Protein AF-A0A5C7Q0P6-F1 (afdb_monomer_lite)

Secondary structure (DSSP, 8-state):
----EEEEEEEEEEEEE-TTS-EEEEEEEEEEEE-TT--EEEEEEEESSHHHHHHHHHHHHHHHHTTPPP-GGGEEEEPPPTTSHHHHHHHHTTHHHHHHHHH--

Foldseek 3Di:
DAFQDKDKDKDWDFDDADPVRHTDTAIKIWIKTADPQQWIKTFQDIHRDPVVRVVVRVVVNVCVVVVDGDPCVRIDTDQGDPPGNSNVVCVVVCNVVVVVVVVVD

Structure (mmCIF, N/CA/C/O backbone):
data_AF-A0A5C7Q0P6-F1
#
_entry.id   AF-A0A5C7Q0P6-F1
#
loop_
_atom_site.group_PDB
_atom_site.id
_atom_site.type_symbol
_atom_site.label_atom_id
_atom_site.label_alt_id
_atom_site.label_comp_id
_atom_site.label_asym_id
_atom_site.label_entity_id
_atom_site.label_seq_id
_atom_site.pdbx_PDB_ins_code
_atom_site.Cartn_x
_atom_site.Cartn_y
_atom_site.Cartn_z
_atom_site.occupancy
_atom_site.B_iso_or_equiv
_atom_site.auth_seq_id
_atom_site.auth_comp_id
_atom_site.auth_asym_id
_atom_site.auth_atom_id
_atom_site.pdbx_PDB_model_num
ATOM 1 N N . MET A 1 1 ? -16.445 1.822 6.518 1.00 61.22 1 MET A N 1
ATOM 2 C CA . MET A 1 1 ? -14.980 1.968 6.542 1.00 61.22 1 MET A CA 1
ATOM 3 C C . MET A 1 1 ? -14.552 2.262 5.121 1.00 61.22 1 MET A C 1
ATOM 5 O O . MET A 1 1 ? -14.833 1.444 4.255 1.00 61.22 1 MET A O 1
ATOM 9 N N . THR A 1 2 ? -14.012 3.449 4.865 1.00 77.31 2 THR A N 1
ATOM 10 C CA . THR A 1 2 ? -13.702 3.900 3.503 1.00 77.31 2 THR A CA 1
ATOM 11 C C . THR A 1 2 ? -12.202 4.111 3.407 1.00 77.31 2 THR A C 1
ATOM 13 O O . THR A 1 2 ? -11.635 4.835 4.220 1.00 77.31 2 THR A O 1
ATOM 16 N N . TYR A 1 3 ? -11.571 3.447 2.445 1.00 82.31 3 TYR A N 1
ATOM 17 C CA . TYR A 1 3 ? -10.168 3.663 2.114 1.00 82.31 3 TYR A CA 1
ATOM 18 C C . TYR A 1 3 ? -10.077 4.874 1.189 1.00 82.31 3 TYR A C 1
ATOM 20 O O . TYR A 1 3 ? -10.770 4.918 0.170 1.00 82.31 3 TYR A O 1
ATOM 28 N N . GLY A 1 4 ? -9.278 5.865 1.580 1.00 81.69 4 GLY A N 1
ATOM 29 C CA . GLY A 1 4 ? -9.222 7.164 0.901 1.00 81.69 4 GLY A CA 1
ATOM 30 C C . GLY A 1 4 ? -7.810 7.656 0.607 1.00 81.69 4 GLY A C 1
ATOM 31 O O . GLY A 1 4 ? -7.631 8.434 -0.326 1.00 81.69 4 GLY A O 1
ATOM 32 N N . ASN A 1 5 ? -6.816 7.165 1.348 1.00 89.62 5 ASN A N 1
ATOM 33 C CA . ASN A 1 5 ? -5.415 7.514 1.155 1.00 89.62 5 ASN A CA 1
ATOM 34 C C . ASN A 1 5 ? -4.715 6.361 0.435 1.00 89.62 5 ASN A C 1
ATOM 36 O O . ASN A 1 5 ? -4.749 5.232 0.924 1.00 89.62 5 ASN A O 1
ATOM 40 N N . PHE A 1 6 ? -4.104 6.634 -0.718 1.00 93.12 6 PHE A N 1
ATOM 41 C CA . PHE A 1 6 ? -3.395 5.640 -1.525 1.00 93.12 6 PHE A CA 1
ATOM 42 C C . PHE A 1 6 ? -1.916 6.001 -1.615 1.00 93.12 6 PHE A C 1
ATOM 44 O O . PHE A 1 6 ? -1.571 7.127 -1.959 1.00 93.12 6 PHE A O 1
ATOM 51 N N . ASP A 1 7 ? -1.046 5.039 -1.329 1.00 93.94 7 ASP A N 1
ATOM 52 C CA . ASP A 1 7 ? 0.404 5.236 -1.305 1.00 93.94 7 ASP A CA 1
ATOM 53 C C . ASP A 1 7 ? 1.131 4.042 -1.943 1.00 93.94 7 ASP A C 1
ATOM 55 O O . ASP A 1 7 ? 0.490 3.067 -2.347 1.00 93.94 7 ASP A O 1
ATOM 59 N N . ILE A 1 8 ? 2.457 4.102 -2.069 1.00 94.56 8 ILE A N 1
ATOM 60 C CA . ILE A 1 8 ? 3.267 3.032 -2.656 1.00 94.56 8 ILE A CA 1
ATOM 61 C C . ILE A 1 8 ? 4.275 2.569 -1.613 1.00 94.56 8 ILE A C 1
ATOM 63 O O . ILE A 1 8 ? 5.160 3.316 -1.211 1.00 94.56 8 ILE A O 1
ATOM 67 N N . ALA A 1 9 ? 4.166 1.306 -1.215 1.00 91.50 9 ALA A N 1
ATOM 68 C CA . ALA A 1 9 ? 5.173 0.657 -0.392 1.00 91.50 9 ALA A CA 1
ATOM 69 C C . ALA A 1 9 ? 6.189 -0.055 -1.288 1.00 91.50 9 ALA A C 1
ATOM 71 O O . ALA A 1 9 ? 5.812 -0.636 -2.309 1.00 91.50 9 ALA A O 1
ATOM 72 N N . SER A 1 10 ? 7.461 -0.053 -0.892 1.00 91.56 10 SER A N 1
ATOM 73 C CA . SER A 1 10 ? 8.473 -0.921 -1.489 1.00 91.56 10 SER A CA 1
ATOM 74 C C . SER A 1 10 ? 8.933 -1.982 -0.497 1.00 91.56 10 SER A C 1
ATOM 76 O O . SER A 1 10 ? 8.929 -1.770 0.714 1.00 91.56 10 SER A O 1
ATOM 78 N N . ASN A 1 11 ? 9.278 -3.156 -1.018 1.00 87.00 11 ASN A N 1
ATOM 79 C CA . ASN A 1 11 ? 9.826 -4.267 -0.252 1.00 87.00 11 ASN A CA 1
ATOM 80 C C . ASN A 1 11 ? 10.968 -4.909 -1.036 1.00 87.00 11 ASN A C 1
ATOM 82 O O . ASN A 1 11 ? 10.885 -5.066 -2.255 1.00 87.00 11 ASN A O 1
ATOM 86 N N . LEU A 1 12 ? 12.013 -5.348 -0.337 1.00 89.25 12 LEU A N 1
ATOM 87 C CA . LEU A 1 12 ? 13.026 -6.221 -0.921 1.00 89.25 12 LEU A CA 1
ATOM 88 C C . LEU A 1 12 ? 12.504 -7.655 -0.903 1.00 89.25 12 LEU A C 1
ATOM 90 O O . LEU A 1 12 ? 12.212 -8.207 0.152 1.00 89.25 12 LEU A O 1
ATOM 94 N N . THR A 1 13 ? 12.370 -8.252 -2.080 1.00 84.31 13 THR A N 1
ATOM 95 C CA . THR A 1 13 ? 11.960 -9.648 -2.244 1.00 84.31 13 THR A CA 1
ATOM 96 C C . THR A 1 13 ? 13.117 -10.442 -2.827 1.00 84.31 13 THR A C 1
ATOM 98 O O . THR A 1 13 ? 13.743 -10.016 -3.799 1.00 84.31 13 THR A O 1
ATOM 101 N N . GLU A 1 14 ? 13.415 -11.597 -2.240 1.00 87.19 14 GLU A N 1
ATOM 102 C CA . GLU A 1 14 ? 14.357 -12.549 -2.821 1.00 87.19 14 GLU A CA 1
ATOM 103 C C . GLU A 1 14 ? 13.768 -13.124 -4.114 1.00 87.19 14 GLU A C 1
ATOM 105 O O . GLU A 1 14 ? 12.621 -13.566 -4.155 1.00 87.19 14 GLU A O 1
ATOM 110 N N . THR A 1 15 ? 14.534 -13.080 -5.200 1.00 83.94 15 THR A N 1
ATOM 111 C CA . THR A 1 15 ? 14.049 -13.480 -6.529 1.00 83.94 15 THR A CA 1
ATOM 112 C C . THR A 1 15 ? 14.731 -14.729 -7.052 1.00 83.94 15 THR A C 1
ATOM 114 O O . THR A 1 15 ? 14.087 -15.579 -7.668 1.00 83.94 15 THR A O 1
ATOM 117 N N . ARG A 1 16 ? 16.046 -14.820 -6.868 1.00 82.81 16 ARG A N 1
ATOM 118 C CA . ARG A 1 16 ? 16.909 -15.871 -7.405 1.00 82.81 16 ARG A CA 1
ATOM 119 C C . ARG A 1 16 ? 18.107 -16.060 -6.491 1.00 82.81 16 ARG A C 1
ATOM 121 O O . ARG A 1 16 ? 18.294 -15.293 -5.559 1.00 82.81 16 ARG A O 1
ATOM 128 N N . HIS A 1 17 ? 18.929 -17.044 -6.822 1.00 88.06 17 HIS A N 1
ATOM 129 C CA . HIS A 1 17 ? 20.231 -17.256 -6.215 1.00 88.06 17 HIS A CA 1
ATOM 130 C C . HIS A 1 17 ? 21.318 -17.144 -7.288 1.00 88.06 17 HIS A C 1
ATOM 132 O O . HIS A 1 17 ? 21.079 -17.474 -8.455 1.00 88.06 17 HIS A O 1
ATOM 138 N N . TRP A 1 18 ? 22.493 -16.665 -6.895 1.00 82.94 18 TRP A N 1
ATOM 139 C CA . TRP A 1 18 ? 23.731 -16.795 -7.660 1.00 82.94 18 TRP A CA 1
ATOM 140 C C . TRP A 1 18 ? 24.234 -18.251 -7.633 1.00 82.94 18 TRP A C 1
ATOM 142 O O . TRP A 1 18 ? 23.738 -19.074 -6.864 1.00 82.94 18 TRP A O 1
ATOM 152 N N . GLU A 1 19 ? 25.219 -18.588 -8.476 1.00 81.50 19 GLU A N 1
ATOM 153 C CA . GLU A 1 19 ? 25.795 -19.949 -8.540 1.00 81.50 19 GLU A CA 1
ATOM 154 C C . GLU A 1 19 ? 26.452 -20.392 -7.221 1.00 81.50 19 GLU A C 1
ATOM 156 O O . GLU A 1 19 ? 26.541 -21.586 -6.947 1.00 81.50 19 GLU A O 1
ATOM 161 N N . ASP A 1 20 ? 26.870 -19.439 -6.388 1.00 84.44 20 ASP A N 1
ATOM 162 C CA . ASP A 1 20 ? 27.415 -19.667 -5.046 1.00 84.44 20 ASP A CA 1
ATOM 163 C C . ASP A 1 20 ? 26.327 -19.873 -3.970 1.00 84.44 20 ASP A C 1
ATOM 165 O O . ASP A 1 20 ? 26.647 -20.080 -2.801 1.00 84.44 20 ASP A O 1
ATOM 169 N N . GLY A 1 21 ? 25.045 -19.821 -4.352 1.00 82.19 21 GLY A N 1
ATOM 170 C CA . GLY A 1 21 ? 23.909 -19.917 -3.439 1.00 82.19 21 GLY A CA 1
ATOM 171 C C . GLY A 1 21 ? 23.558 -18.610 -2.722 1.00 82.19 21 GLY A C 1
ATOM 172 O O . GLY A 1 21 ? 22.689 -18.629 -1.856 1.00 82.19 21 GLY A O 1
ATOM 173 N N . SER A 1 22 ? 24.179 -17.477 -3.064 1.00 81.12 22 SER A N 1
ATOM 174 C CA . SER A 1 22 ? 23.840 -16.177 -2.477 1.00 81.12 22 SER A CA 1
ATOM 175 C C . SER A 1 22 ? 22.508 -15.643 -3.030 1.00 81.12 22 SER A C 1
ATOM 177 O O . SER A 1 22 ? 22.316 -15.647 -4.251 1.00 81.12 22 SER A O 1
ATOM 179 N N . PRO A 1 23 ? 21.590 -15.136 -2.186 1.00 86.50 23 PRO A N 1
ATOM 180 C CA . PRO A 1 23 ? 20.302 -14.621 -2.640 1.00 86.50 23 PRO A CA 1
ATOM 181 C C . PRO A 1 23 ? 20.442 -13.311 -3.426 1.00 86.50 23 PRO A C 1
ATOM 183 O O . PRO A 1 23 ? 21.220 -12.416 -3.092 1.00 86.50 23 PRO A O 1
ATOM 186 N N . ILE A 1 24 ? 19.633 -13.187 -4.474 1.00 85.19 24 ILE A N 1
ATOM 187 C CA . ILE A 1 24 ? 19.455 -11.987 -5.286 1.00 85.19 24 ILE A CA 1
ATOM 188 C C . ILE A 1 24 ? 18.149 -11.336 -4.862 1.00 85.19 24 ILE A C 1
ATOM 190 O O . ILE A 1 24 ? 17.055 -11.805 -5.199 1.00 85.19 24 ILE A O 1
ATOM 194 N N . TYR A 1 25 ? 18.273 -10.214 -4.168 1.00 88.00 25 TYR A N 1
ATOM 195 C CA . TYR A 1 25 ? 17.139 -9.384 -3.799 1.00 88.00 25 TYR A CA 1
ATOM 196 C C . TYR A 1 25 ? 16.785 -8.418 -4.921 1.00 88.00 25 TYR A C 1
ATOM 198 O O . TYR A 1 25 ? 17.652 -7.877 -5.610 1.00 88.00 25 TYR A O 1
ATOM 206 N N . ARG A 1 26 ? 15.489 -8.174 -5.076 1.00 86.75 26 ARG A N 1
ATOM 207 C CA . ARG A 1 26 ? 14.961 -7.122 -5.930 1.00 86.75 26 ARG A CA 1
ATOM 208 C C . ARG A 1 26 ? 13.950 -6.305 -5.154 1.00 86.75 26 ARG A C 1
ATOM 210 O O . ARG A 1 26 ? 13.103 -6.858 -4.457 1.00 86.75 26 ARG A O 1
ATOM 217 N N . GLU A 1 27 ? 14.020 -4.995 -5.320 1.00 91.81 27 GLU A N 1
ATOM 218 C CA . GLU A 1 27 ? 12.969 -4.111 -4.843 1.00 91.81 27 GLU A CA 1
ATOM 219 C C . GLU A 1 27 ? 11.708 -4.286 -5.699 1.00 91.81 27 GLU A C 1
ATOM 221 O O . GLU A 1 27 ? 11.758 -4.257 -6.933 1.00 91.81 27 GLU A O 1
ATOM 226 N N . VAL A 1 28 ? 10.581 -4.50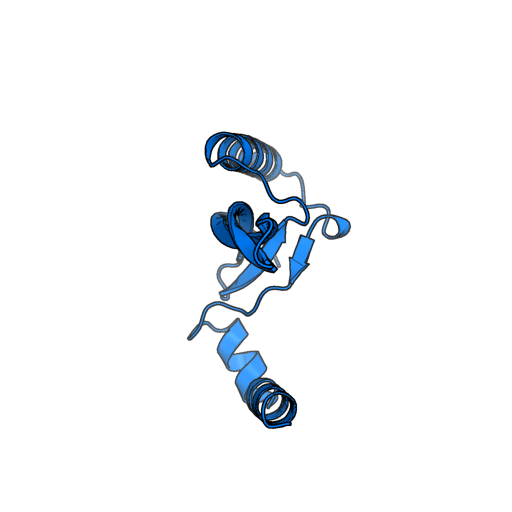1 -5.031 1.00 92.81 28 VAL A N 1
ATOM 227 C CA . VAL A 1 28 ? 9.251 -4.560 -5.632 1.00 92.81 28 VAL A CA 1
ATOM 228 C C . VAL A 1 28 ? 8.350 -3.530 -4.969 1.00 92.81 28 VAL A C 1
ATOM 230 O O . VAL A 1 28 ? 8.501 -3.230 -3.787 1.00 92.81 28 VAL A O 1
ATOM 233 N N . PHE A 1 29 ? 7.392 -3.011 -5.726 1.00 93.50 29 PHE A N 1
ATOM 234 C CA . PHE A 1 29 ? 6.502 -1.932 -5.312 1.00 93.50 29 PHE A CA 1
ATOM 235 C C . PHE A 1 29 ? 5.063 -2.436 -5.254 1.00 93.50 29 PHE A C 1
ATOM 237 O O . PHE A 1 29 ? 4.615 -3.122 -6.168 1.00 93.50 29 PHE A O 1
ATOM 244 N N . SER A 1 30 ? 4.305 -2.095 -4.221 1.00 94.19 30 SER A N 1
ATOM 245 C CA . SER A 1 30 ? 2.875 -2.395 -4.137 1.00 94.19 30 SER A CA 1
ATOM 246 C C . SER A 1 30 ? 2.089 -1.147 -3.765 1.00 94.19 30 SER A C 1
ATOM 248 O O . SER A 1 30 ? 2.561 -0.276 -3.035 1.00 94.19 30 SER A O 1
ATOM 250 N N . VAL A 1 31 ? 0.868 -1.047 -4.287 1.00 95.88 31 VAL A N 1
ATOM 251 C CA . VAL A 1 31 ? -0.046 0.030 -3.899 1.00 95.88 31 VAL A CA 1
ATOM 252 C C . VAL A 1 31 ? -0.652 -0.327 -2.549 1.00 95.88 31 VAL A C 1
ATOM 254 O O . VAL A 1 31 ? -1.129 -1.444 -2.359 1.00 95.88 31 VAL A O 1
ATOM 257 N N . THR A 1 32 ? -0.657 0.615 -1.618 1.00 95.44 32 THR A N 1
ATOM 258 C CA . THR A 1 32 ? -1.316 0.469 -0.321 1.00 95.44 32 THR A CA 1
ATOM 259 C C . THR A 1 32 ? -2.464 1.456 -0.212 1.00 95.44 32 THR A C 1
ATOM 261 O O . THR A 1 32 ? -2.448 2.512 -0.844 1.00 95.44 32 THR A O 1
ATOM 264 N N . ALA A 1 33 ? -3.483 1.095 0.558 1.00 94.06 33 ALA A N 1
ATOM 265 C CA . ALA A 1 33 ? -4.578 1.983 0.895 1.00 94.06 33 ALA A CA 1
ATOM 266 C C . ALA A 1 33 ? -4.729 2.057 2.413 1.00 94.06 33 ALA A C 1
ATOM 268 O O . ALA A 1 33 ? -4.588 1.044 3.103 1.00 94.06 33 ALA A O 1
ATOM 269 N N . SER A 1 34 ? -5.034 3.242 2.929 1.00 93.38 34 SER A N 1
ATOM 270 C CA . SER A 1 34 ? -5.299 3.453 4.346 1.00 93.38 34 SER A CA 1
ATOM 271 C C . SER A 1 34 ? -6.589 4.224 4.603 1.00 93.38 34 SER A C 1
ATOM 273 O O . SER A 1 34 ? -7.116 4.945 3.744 1.00 93.38 34 SER A O 1
ATOM 275 N N . THR A 1 35 ? -7.134 4.002 5.796 1.00 91.00 35 THR A N 1
ATOM 276 C CA . THR A 1 35 ? -8.272 4.746 6.342 1.00 91.00 35 THR A CA 1
ATOM 277 C C . THR A 1 35 ? -7.772 5.843 7.280 1.00 91.00 35 THR A C 1
ATOM 279 O O . THR A 1 35 ? -6.653 5.777 7.790 1.00 91.00 35 THR A O 1
ATOM 282 N N . ASP A 1 36 ? -8.627 6.818 7.588 1.00 88.75 36 ASP A N 1
ATOM 283 C CA . ASP A 1 36 ? -8.308 7.875 8.562 1.00 88.75 36 ASP A CA 1
ATOM 284 C C . ASP A 1 36 ? -8.080 7.339 9.986 1.00 88.75 36 ASP A C 1
ATOM 286 O O . ASP A 1 36 ? -7.466 8.005 10.815 1.00 88.75 36 ASP A O 1
ATOM 290 N N . ARG A 1 37 ? -8.554 6.120 10.276 1.00 87.50 37 ARG A N 1
ATOM 291 C CA . ARG A 1 37 ? -8.343 5.437 11.562 1.00 87.50 37 ARG A CA 1
ATOM 292 C C . ARG A 1 37 ? -7.003 4.713 11.650 1.00 87.50 37 ARG A C 1
ATOM 294 O O . ARG A 1 37 ? -6.638 4.260 12.731 1.00 87.50 37 ARG A O 1
ATOM 301 N N . GLY A 1 38 ? -6.275 4.627 10.537 1.00 87.81 38 GLY A N 1
ATOM 302 C CA . GLY A 1 38 ? -4.961 3.999 10.449 1.00 87.81 38 GLY A CA 1
ATOM 303 C C . GLY A 1 38 ? -4.970 2.538 10.014 1.00 87.81 38 GLY A C 1
ATOM 304 O O . GLY A 1 38 ? -3.903 1.932 9.971 1.00 87.81 38 GLY A O 1
ATOM 305 N N . ASP A 1 39 ? -6.119 1.969 9.650 1.00 90.75 39 ASP A N 1
ATOM 306 C CA . ASP A 1 39 ? -6.160 0.650 9.018 1.00 90.75 39 ASP A CA 1
ATOM 307 C C . ASP A 1 39 ? -5.474 0.688 7.659 1.00 90.75 39 ASP A C 1
ATOM 309 O O . ASP A 1 39 ? -5.619 1.659 6.910 1.00 90.75 39 ASP A O 1
ATOM 313 N N . ARG A 1 40 ? -4.750 -0.381 7.326 1.00 93.38 40 ARG A N 1
ATOM 314 C CA . ARG A 1 40 ? -3.980 -0.479 6.089 1.00 93.38 40 ARG A CA 1
ATOM 315 C C . ARG A 1 40 ? -4.275 -1.775 5.358 1.00 93.38 40 ARG A C 1
ATOM 317 O O . ARG A 1 40 ? -4.404 -2.838 5.957 1.00 93.38 40 ARG A O 1
ATOM 324 N N . ILE A 1 41 ? -4.315 -1.675 4.039 1.00 93.69 41 ILE A N 1
ATOM 325 C CA . ILE A 1 41 ? -4.368 -2.817 3.133 1.00 93.69 41 ILE A CA 1
ATOM 326 C C . ILE A 1 41 ? -3.333 -2.640 2.021 1.00 93.69 41 ILE A C 1
ATOM 328 O O . ILE A 1 41 ? -3.101 -1.527 1.549 1.00 93.69 41 ILE A O 1
ATOM 332 N N . ALA A 1 42 ? -2.722 -3.736 1.585 1.00 93.94 42 ALA A N 1
ATOM 333 C CA . ALA A 1 42 ? -1.837 -3.783 0.426 1.00 93.94 42 ALA A CA 1
ATOM 334 C C . ALA A 1 42 ? -2.540 -4.450 -0.749 1.00 93.94 42 ALA A C 1
ATOM 336 O O . ALA A 1 42 ? -3.242 -5.447 -0.583 1.00 93.94 42 ALA A O 1
ATOM 337 N N . HIS A 1 43 ? -2.316 -3.927 -1.947 1.00 94.50 43 HIS A N 1
ATOM 338 C CA . HIS A 1 43 ? -2.741 -4.567 -3.177 1.00 94.50 43 HIS A CA 1
ATOM 339 C C . HIS A 1 43 ? -1.965 -5.877 -3.372 1.00 94.50 43 HIS A C 1
ATOM 341 O O . HIS A 1 43 ? -0.759 -5.942 -3.133 1.00 94.50 43 HIS A O 1
ATOM 347 N N . ARG A 1 44 ? -2.648 -6.926 -3.835 1.00 92.31 44 ARG A N 1
ATOM 348 C CA . ARG A 1 44 ? -2.081 -8.273 -4.008 1.00 92.31 44 ARG A CA 1
ATOM 349 C C . ARG A 1 44 ? -0.965 -8.333 -5.049 1.00 92.31 44 ARG A C 1
ATOM 351 O O . ARG A 1 44 ? -0.035 -9.122 -4.919 1.00 92.31 44 ARG A O 1
ATOM 358 N N . TYR A 1 45 ? -1.084 -7.533 -6.103 1.00 89.62 45 TYR A N 1
ATOM 359 C CA . TYR A 1 45 ? -0.031 -7.404 -7.107 1.00 89.62 45 TYR A CA 1
ATOM 360 C C . TYR A 1 45 ? 1.087 -6.481 -6.633 1.00 89.62 45 TYR A C 1
ATOM 362 O O . TYR A 1 45 ? 0.834 -5.353 -6.205 1.00 89.62 45 TYR A O 1
ATOM 370 N N . SER A 1 46 ? 2.314 -6.963 -6.800 1.00 91.06 46 SER A N 1
ATOM 371 C CA . SER A 1 46 ? 3.534 -6.174 -6.734 1.00 91.06 46 SER A CA 1
ATOM 372 C C . SER A 1 46 ? 4.097 -5.945 -8.137 1.00 91.06 46 SER A C 1
ATOM 374 O O . SER A 1 46 ? 3.886 -6.729 -9.065 1.00 91.06 46 SER A O 1
ATOM 376 N N . PHE A 1 47 ? 4.809 -4.839 -8.282 1.00 92.38 47 PHE A N 1
ATOM 377 C CA . PHE A 1 47 ? 5.378 -4.351 -9.523 1.00 92.38 47 PHE A CA 1
ATOM 378 C C . PHE A 1 47 ? 6.889 -4.285 -9.415 1.00 92.38 47 PHE A C 1
ATOM 380 O O . PHE A 1 47 ? 7.457 -4.114 -8.338 1.00 92.38 47 PHE A O 1
ATOM 387 N N . GLN A 1 48 ? 7.544 -4.419 -10.557 1.00 91.12 48 GLN A N 1
ATOM 388 C CA . GLN A 1 48 ? 8.998 -4.405 -10.635 1.00 91.12 48 GLN A CA 1
ATOM 389 C C . GLN A 1 48 ? 9.567 -2.992 -10.741 1.00 91.12 48 GLN A C 1
ATOM 391 O O . GLN A 1 48 ? 10.775 -2.804 -10.595 1.00 91.12 48 GLN A O 1
ATOM 396 N N . THR A 1 49 ? 8.710 -2.018 -11.040 1.00 93.00 49 THR A N 1
ATOM 397 C CA . THR A 1 49 ? 9.079 -0.619 -11.204 1.00 93.00 49 THR A CA 1
ATOM 398 C C . THR A 1 49 ? 8.101 0.286 -10.465 1.00 93.00 49 THR A C 1
ATOM 400 O O . THR A 1 49 ? 6.909 -0.015 -10.356 1.00 93.00 49 THR A O 1
ATOM 403 N N . LEU A 1 50 ? 8.605 1.429 -9.996 1.00 93.62 50 LEU A N 1
ATOM 404 C CA . LEU A 1 50 ? 7.782 2.454 -9.358 1.00 93.62 50 LEU A CA 1
ATOM 405 C C . LEU A 1 50 ? 6.704 2.987 -10.316 1.00 93.62 50 LEU A C 1
ATOM 407 O O . LEU A 1 50 ? 5.553 3.130 -9.921 1.00 93.62 50 LEU A O 1
ATOM 411 N N . ALA A 1 51 ? 7.047 3.194 -11.591 1.00 95.44 51 ALA A N 1
ATOM 412 C CA . ALA A 1 51 ? 6.128 3.731 -12.595 1.00 95.44 51 ALA A CA 1
ATOM 413 C C . ALA A 1 51 ? 4.888 2.843 -12.821 1.00 95.44 51 ALA A C 1
ATOM 415 O O . ALA A 1 51 ? 3.781 3.348 -13.005 1.00 95.44 51 ALA A O 1
ATOM 416 N N . GLU A 1 52 ? 5.043 1.516 -12.786 1.00 94.75 52 GLU A N 1
ATOM 417 C CA . GLU A 1 52 ? 3.909 0.588 -12.881 1.00 94.75 52 GLU A CA 1
ATOM 418 C C . GLU A 1 52 ? 2.990 0.686 -11.654 1.00 94.75 52 GLU A C 1
ATOM 420 O O . GLU A 1 52 ? 1.763 0.713 -11.797 1.00 94.75 52 GLU A O 1
ATOM 425 N N . ALA A 1 53 ? 3.573 0.791 -10.456 1.00 95.12 53 ALA A N 1
ATOM 426 C CA . ALA A 1 53 ? 2.817 0.977 -9.221 1.00 95.12 53 ALA A CA 1
ATOM 427 C C . ALA A 1 53 ? 2.092 2.335 -9.197 1.00 95.12 53 ALA A C 1
ATOM 429 O O . ALA A 1 53 ? 0.918 2.397 -8.832 1.00 95.12 53 ALA A O 1
ATOM 430 N N . GLU A 1 54 ? 2.737 3.409 -9.661 1.00 96.25 54 GLU A N 1
ATOM 431 C CA . GLU A 1 54 ? 2.132 4.738 -9.811 1.00 96.25 54 GLU A CA 1
ATOM 432 C C . GLU A 1 54 ? 0.965 4.732 -10.800 1.00 96.25 54 GLU A C 1
ATOM 434 O O . GLU A 1 54 ? -0.088 5.312 -10.522 1.00 96.25 54 GLU A O 1
ATOM 439 N N . ALA A 1 55 ? 1.107 4.032 -11.929 1.00 96.25 55 ALA A N 1
ATOM 440 C CA . ALA A 1 55 ? 0.033 3.890 -12.905 1.00 96.25 55 ALA A CA 1
ATOM 441 C C . ALA A 1 55 ? -1.182 3.158 -12.312 1.00 96.25 55 ALA A C 1
ATOM 443 O O . ALA A 1 55 ? -2.326 3.547 -12.571 1.00 96.25 55 ALA A O 1
ATOM 444 N N . LEU A 1 56 ? -0.963 2.121 -11.492 1.00 95.44 56 LEU A N 1
ATOM 445 C CA . LEU A 1 56 ? -2.056 1.468 -10.774 1.00 95.44 56 LEU A CA 1
ATOM 446 C C . LEU A 1 56 ? -2.674 2.407 -9.728 1.00 95.44 56 LEU A C 1
ATOM 448 O O . LEU A 1 56 ? -3.900 2.531 -9.697 1.00 95.44 56 LEU A O 1
ATOM 452 N N . ARG A 1 57 ? -1.856 3.089 -8.914 1.00 96.50 57 ARG A N 1
ATOM 453 C CA . ARG A 1 57 ? -2.327 4.041 -7.895 1.00 96.50 57 ARG A CA 1
ATOM 454 C C . ARG A 1 57 ? -3.248 5.088 -8.517 1.00 96.50 57 ARG A C 1
ATOM 456 O O . ARG A 1 57 ? -4.387 5.227 -8.082 1.00 96.50 57 ARG A O 1
ATOM 463 N N . ALA A 1 58 ? -2.809 5.733 -9.599 1.00 96.19 58 ALA A N 1
ATOM 464 C CA . ALA A 1 58 ? -3.587 6.754 -10.298 1.00 96.19 58 ALA A CA 1
ATOM 465 C C . ALA A 1 58 ? -4.928 6.214 -10.833 1.00 96.19 58 ALA A C 1
ATOM 467 O O . ALA A 1 58 ? -5.955 6.894 -10.775 1.00 96.19 58 ALA A O 1
ATOM 468 N N . ARG A 1 59 ? -4.953 4.970 -11.334 1.00 95.38 59 ARG A N 1
ATOM 469 C CA . ARG A 1 59 ? -6.195 4.317 -11.786 1.00 95.38 59 ARG A CA 1
ATOM 470 C C . ARG A 1 59 ? -7.158 4.047 -10.632 1.00 95.38 59 ARG A C 1
ATOM 472 O O . ARG A 1 59 ? -8.362 4.230 -10.807 1.00 95.38 59 ARG A O 1
ATOM 479 N N . ILE A 1 60 ? -6.644 3.608 -9.484 1.00 94.56 60 ILE A N 1
ATOM 480 C CA . ILE A 1 60 ? -7.443 3.352 -8.280 1.00 94.56 60 ILE A CA 1
ATOM 481 C C . ILE A 1 60 ? -8.012 4.666 -7.742 1.00 94.56 60 ILE A C 1
ATOM 483 O O . ILE A 1 60 ? -9.222 4.764 -7.553 1.00 94.56 60 ILE A O 1
ATOM 487 N N . GLU A 1 61 ? -7.177 5.693 -7.586 1.00 94.38 61 GLU A N 1
ATOM 488 C CA . GLU A 1 61 ? -7.591 7.030 -7.145 1.00 94.38 61 GLU A CA 1
ATOM 489 C C . GLU A 1 61 ? -8.700 7.598 -8.036 1.00 94.38 61 GLU A C 1
ATOM 491 O O . GLU A 1 61 ? -9.730 8.058 -7.541 1.00 94.38 61 GLU A O 1
ATOM 496 N N . ALA A 1 62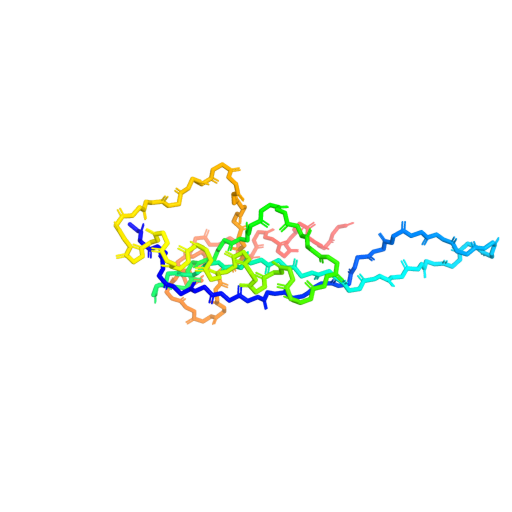 ? -8.539 7.514 -9.361 1.00 94.56 62 ALA A N 1
ATOM 497 C CA . ALA A 1 62 ? -9.552 7.969 -10.307 1.00 94.56 62 ALA A CA 1
ATOM 498 C C . ALA A 1 62 ? -10.864 7.176 -10.184 1.00 94.56 62 ALA A C 1
ATOM 500 O O . ALA A 1 62 ? -11.947 7.764 -10.224 1.00 94.56 62 ALA A O 1
ATOM 501 N N . ALA A 1 63 ? -10.787 5.853 -10.012 1.00 93.38 63 ALA A N 1
ATOM 502 C CA . ALA A 1 63 ? -11.959 5.000 -9.834 1.00 93.38 63 ALA A CA 1
ATOM 503 C C . ALA A 1 63 ? -12.717 5.335 -8.541 1.00 93.38 63 ALA A C 1
ATOM 505 O O . ALA A 1 63 ? -13.941 5.470 -8.568 1.00 93.38 63 ALA A O 1
ATOM 506 N N . VAL A 1 64 ? -11.998 5.520 -7.434 1.00 92.69 64 VAL A N 1
ATOM 507 C CA . VAL A 1 64 ? -12.582 5.868 -6.132 1.00 92.69 64 VAL A CA 1
ATOM 508 C C . VAL A 1 64 ? -13.174 7.273 -6.155 1.00 92.69 64 VAL A C 1
ATOM 510 O O . VAL A 1 64 ? -14.303 7.468 -5.709 1.00 92.69 64 VAL A O 1
ATOM 513 N N . LYS A 1 65 ? -12.491 8.240 -6.782 1.00 92.00 65 LYS A N 1
ATOM 514 C CA . LYS A 1 65 ? -13.026 9.592 -7.005 1.00 92.00 65 LYS A CA 1
ATOM 515 C C . LYS A 1 65 ? -14.302 9.586 -7.854 1.00 92.00 65 LYS A C 1
ATOM 517 O O . LYS A 1 65 ? -15.171 10.429 -7.656 1.00 92.00 65 LYS A O 1
ATOM 522 N N . ALA A 1 66 ? -14.438 8.625 -8.768 1.00 93.38 66 ALA A N 1
ATOM 523 C CA . ALA A 1 66 ? -15.658 8.397 -9.542 1.00 93.38 66 ALA A CA 1
ATOM 524 C C . ALA A 1 66 ? -16.757 7.639 -8.764 1.00 93.38 66 ALA A C 1
ATOM 526 O O . ALA A 1 66 ? -17.769 7.261 -9.353 1.00 93.38 66 ALA A O 1
ATOM 527 N N . GLY A 1 67 ? -16.572 7.394 -7.463 1.00 92.25 67 GLY A N 1
ATOM 528 C CA .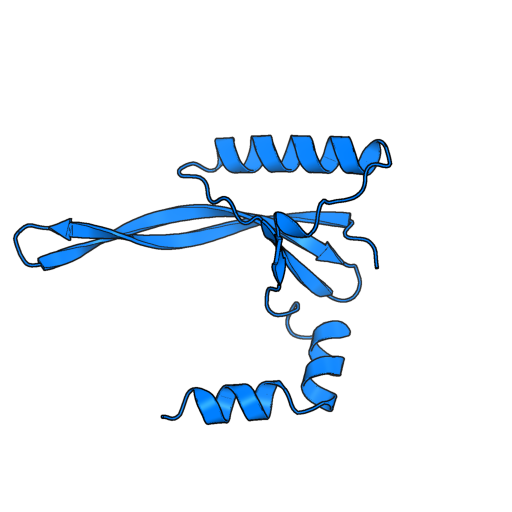 GLY A 1 67 ? -17.543 6.729 -6.594 1.00 92.25 67 GLY A CA 1
ATOM 529 C C . GLY A 1 67 ? -17.503 5.201 -6.642 1.00 92.25 67 GLY A C 1
ATOM 530 O O . GLY A 1 67 ? -18.413 4.557 -6.124 1.00 92.25 67 GLY A O 1
ATOM 531 N N . ARG A 1 68 ? -16.481 4.595 -7.263 1.00 91.50 68 ARG A N 1
ATOM 532 C CA . ARG A 1 68 ? -16.310 3.135 -7.237 1.00 91.50 68 ARG A CA 1
ATOM 533 C C . ARG A 1 68 ? -15.704 2.689 -5.912 1.00 91.50 68 ARG A C 1
ATOM 535 O O . ARG A 1 68 ? -14.891 3.387 -5.314 1.00 91.50 68 ARG A O 1
ATOM 542 N N . THR A 1 69 ? -16.063 1.487 -5.485 1.00 90.44 69 THR A N 1
ATOM 543 C CA . THR A 1 69 ? -15.486 0.839 -4.305 1.00 90.44 69 THR A CA 1
ATOM 544 C C . THR A 1 69 ? -14.317 -0.060 -4.690 1.00 90.44 69 THR A C 1
ATOM 546 O O . THR A 1 69 ? -14.253 -0.568 -5.811 1.00 90.44 69 THR A O 1
ATOM 549 N N . LEU A 1 70 ? -13.406 -0.289 -3.746 1.00 90.44 70 LEU A N 1
ATOM 550 C CA . LEU A 1 70 ? -12.342 -1.275 -3.910 1.00 90.44 70 LEU A CA 1
ATOM 551 C C . LEU A 1 70 ? -12.924 -2.695 -3.875 1.00 90.44 70 LEU A C 1
ATOM 553 O O . LEU A 1 70 ? -13.757 -3.002 -3.022 1.00 90.44 70 LEU A O 1
ATOM 557 N N . ASP A 1 71 ? -12.458 -3.564 -4.772 1.00 92.06 71 ASP A N 1
ATOM 558 C CA . ASP A 1 71 ? -12.681 -5.008 -4.667 1.00 92.06 71 ASP A CA 1
ATOM 559 C C . ASP A 1 71 ? -11.686 -5.589 -3.664 1.00 92.06 71 ASP A C 1
ATOM 561 O O . ASP A 1 71 ? -10.535 -5.838 -4.017 1.00 92.06 71 ASP A O 1
ATOM 565 N N . LEU A 1 72 ? -12.127 -5.795 -2.420 1.00 90.50 72 LEU A N 1
ATOM 566 C CA . LEU A 1 72 ? -11.281 -6.251 -1.312 1.00 90.50 72 LEU A CA 1
ATOM 567 C C . LEU A 1 72 ? -10.636 -7.629 -1.544 1.00 90.50 72 LEU A C 1
ATOM 569 O O . LEU A 1 72 ? -9.669 -7.945 -0.863 1.00 90.50 72 LEU A O 1
ATOM 573 N N . VAL A 1 73 ? -11.088 -8.421 -2.525 1.00 92.81 73 VAL A N 1
ATOM 574 C CA . VAL A 1 73 ? -10.427 -9.685 -2.907 1.00 92.81 73 VAL A CA 1
ATOM 575 C C . VAL A 1 73 ? -9.031 -9.443 -3.503 1.00 92.81 73 VAL A C 1
ATOM 577 O O . VAL A 1 73 ? -8.164 -10.315 -3.442 1.00 92.81 73 VAL A O 1
ATOM 580 N N . GLN A 1 74 ? -8.789 -8.250 -4.056 1.00 91.88 74 GLN A N 1
ATOM 581 C CA . GLN A 1 74 ? -7.486 -7.840 -4.592 1.00 91.88 74 GLN A CA 1
ATOM 582 C C . GLN A 1 74 ? -6.544 -7.264 -3.528 1.00 91.88 74 GLN A C 1
ATOM 584 O O . GLN A 1 74 ? -5.458 -6.799 -3.877 1.00 91.88 74 GLN A O 1
ATOM 589 N N . TRP A 1 75 ? -6.938 -7.272 -2.253 1.00 94.06 75 TRP A N 1
ATOM 590 C CA . TRP A 1 75 ? -6.193 -6.630 -1.177 1.00 94.06 75 TRP A CA 1
ATOM 591 C C . TRP A 1 75 ? -5.979 -7.576 -0.003 1.00 94.06 75 TRP A C 1
ATOM 593 O O . TRP A 1 75 ? -6.788 -8.461 0.271 1.00 94.06 75 TRP A O 1
ATOM 603 N N . HIS A 1 76 ? -4.887 -7.357 0.716 1.00 92.31 76 HIS A N 1
ATOM 604 C CA . HIS A 1 76 ? -4.565 -8.076 1.937 1.00 92.31 76 HIS A CA 1
ATOM 605 C C . HIS A 1 76 ? -4.381 -7.092 3.093 1.00 92.31 76 HIS A C 1
ATOM 607 O O . HIS A 1 76 ? -3.839 -6.004 2.876 1.00 92.31 76 HIS A O 1
ATOM 613 N N . PRO A 1 77 ? -4.841 -7.445 4.305 1.00 91.19 77 PRO A N 1
ATOM 614 C CA . PRO A 1 77 ? -4.635 -6.616 5.482 1.00 91.19 77 PRO A CA 1
ATOM 615 C C . PRO A 1 77 ? -3.141 -6.450 5.759 1.00 91.19 77 PRO A C 1
ATOM 617 O O . PRO A 1 77 ? -2.362 -7.392 5.619 1.00 91.19 77 PRO A O 1
ATOM 620 N N . MET A 1 78 ? -2.765 -5.235 6.138 1.00 90.38 78 MET A N 1
ATOM 621 C CA . MET A 1 78 ? -1.465 -4.919 6.712 1.00 90.38 78 MET A CA 1
ATOM 622 C C . MET A 1 78 ? -1.659 -4.503 8.163 1.00 90.38 78 MET A C 1
ATOM 624 O O . MET A 1 78 ? -2.753 -4.090 8.558 1.00 90.38 78 MET A O 1
ATOM 628 N N . ASP A 1 79 ? -0.571 -4.532 8.924 1.00 88.75 79 ASP A N 1
ATOM 629 C CA . ASP A 1 79 ? -0.560 -3.941 10.253 1.00 88.75 79 ASP A CA 1
ATOM 630 C C . ASP A 1 79 ? -1.000 -2.467 10.187 1.00 88.75 79 ASP A C 1
ATOM 632 O O . ASP A 1 79 ? -0.549 -1.721 9.298 1.00 88.75 79 ASP A O 1
ATOM 636 N N . PRO A 1 80 ? -1.891 -2.026 11.096 1.00 89.62 80 PRO A N 1
ATOM 637 C CA . PRO A 1 80 ? -2.303 -0.635 11.158 1.00 89.62 80 PRO A CA 1
ATOM 638 C C . PRO A 1 80 ? -1.117 0.298 11.399 1.00 89.62 80 PRO A C 1
ATOM 640 O O . PRO A 1 80 ? -0.077 -0.093 11.929 1.00 89.62 80 PRO A O 1
ATOM 643 N N . VAL A 1 81 ? -1.285 1.572 11.051 1.00 88.62 81 VAL A N 1
ATOM 644 C CA . VAL A 1 81 ? -0.279 2.603 11.333 1.00 88.62 81 VAL A CA 1
ATOM 645 C C . VAL A 1 81 ? 0.006 2.636 12.836 1.00 88.62 81 VAL A C 1
ATOM 647 O O . VAL A 1 81 ? -0.915 2.806 13.635 1.00 88.62 81 VAL A O 1
ATOM 650 N N . TYR A 1 82 ? 1.273 2.498 13.230 1.00 86.81 82 TYR A N 1
ATOM 651 C CA . TYR A 1 82 ? 1.671 2.567 14.636 1.00 86.81 82 TYR A CA 1
ATOM 652 C C . TYR A 1 82 ? 1.195 3.876 15.283 1.00 86.81 82 TYR A C 1
ATOM 654 O O . TYR A 1 82 ? 1.357 4.956 14.714 1.00 86.81 82 TYR A O 1
ATOM 662 N N . GLY A 1 83 ? 0.589 3.778 16.469 1.00 86.12 83 GLY A N 1
ATOM 663 C CA . GLY A 1 83 ? 0.022 4.926 17.186 1.00 86.12 83 GLY A CA 1
ATOM 664 C C . GLY A 1 83 ? -1.331 5.430 16.660 1.00 86.12 83 GLY A C 1
ATOM 665 O O . GLY A 1 83 ? -1.840 6.425 17.170 1.00 86.12 83 GLY A O 1
ATOM 666 N N . SER A 1 84 ? -1.929 4.766 15.666 1.00 89.44 84 SER A N 1
ATOM 667 C CA . SER A 1 84 ? -3.287 5.074 15.197 1.00 89.44 84 SER A CA 1
ATOM 668 C C . SER A 1 84 ? -4.385 4.497 16.099 1.00 89.44 84 SER A C 1
ATOM 670 O O . SER A 1 84 ? -4.130 3.636 16.942 1.00 89.44 84 SER A O 1
ATOM 672 N N . GLU A 1 85 ? -5.632 4.940 15.899 1.00 90.81 85 GLU A N 1
ATOM 673 C CA . GLU A 1 85 ? -6.800 4.400 16.610 1.00 90.81 85 GLU A CA 1
ATOM 674 C C . GLU A 1 85 ? -6.949 2.891 16.365 1.00 90.81 85 GLU A C 1
ATOM 676 O O . GLU A 1 85 ? -7.135 2.129 17.313 1.00 90.81 85 GLU A O 1
ATOM 681 N N . ALA A 1 86 ? -6.803 2.449 15.112 1.00 86.81 86 ALA A N 1
ATOM 682 C CA . ALA A 1 86 ? -6.858 1.035 14.749 1.00 86.81 86 ALA A CA 1
ATOM 683 C C . ALA A 1 86 ? -5.757 0.215 15.446 1.00 86.81 86 ALA A C 1
ATOM 685 O O . ALA A 1 86 ? -6.017 -0.880 15.945 1.00 86.81 86 ALA A O 1
ATOM 686 N N . TYR A 1 87 ? -4.544 0.768 15.554 1.00 89.25 87 TYR A N 1
ATOM 687 C CA . TYR A 1 87 ? -3.449 0.131 16.289 1.00 89.25 87 TYR A CA 1
ATOM 688 C C . TYR A 1 87 ? -3.767 -0.007 17.783 1.00 89.25 87 TYR A C 1
ATOM 690 O O . TYR A 1 87 ? -3.607 -1.088 18.349 1.00 89.25 87 TYR A O 1
ATOM 698 N N . ALA A 1 88 ? -4.254 1.067 18.414 1.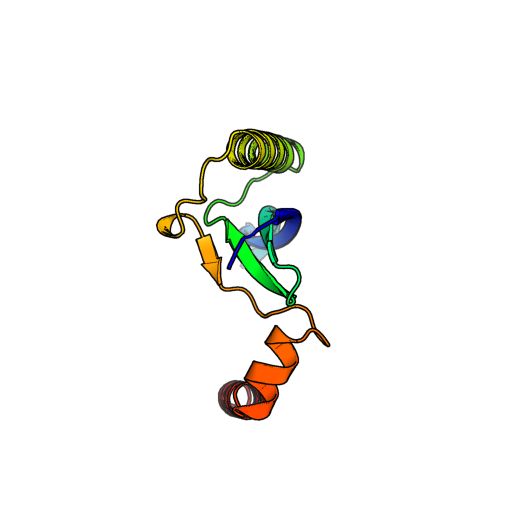00 88.56 88 ALA A N 1
ATOM 699 C CA . ALA A 1 88 ? -4.605 1.078 19.834 1.00 88.56 88 ALA A CA 1
ATOM 700 C C . ALA A 1 88 ? -5.757 0.113 20.161 1.00 88.56 88 ALA A C 1
ATOM 702 O O . ALA A 1 88 ? -5.771 -0.497 21.228 1.00 88.56 88 ALA A O 1
ATOM 703 N N . GLN A 1 89 ? -6.711 -0.064 19.242 1.00 89.44 89 GLN A N 1
ATOM 704 C CA . GLN A 1 89 ? -7.786 -1.046 19.397 1.00 89.44 89 GLN A CA 1
ATOM 705 C C . GLN A 1 89 ? -7.258 -2.484 19.379 1.00 89.44 89 GLN A C 1
ATOM 707 O O . GLN A 1 89 ? -7.664 -3.281 20.222 1.00 89.44 89 GLN A O 1
ATOM 712 N N . LEU A 1 90 ? -6.342 -2.820 18.464 1.00 86.31 90 LEU A N 1
ATOM 713 C CA . LEU A 1 90 ? -5.703 -4.142 18.449 1.00 86.31 90 LEU A CA 1
ATOM 714 C C . LEU A 1 90 ? -4.862 -4.383 19.708 1.00 86.31 90 LEU A C 1
ATOM 716 O O . LEU A 1 90 ? -4.907 -5.474 20.278 1.00 86.31 90 LEU A O 1
ATOM 720 N N . ASP A 1 91 ? -4.147 -3.359 20.172 1.00 85.38 91 ASP A N 1
ATOM 721 C CA . ASP A 1 91 ? -3.347 -3.429 21.396 1.00 85.38 91 ASP A CA 1
ATOM 722 C C . ASP A 1 91 ? -4.212 -3.684 22.637 1.00 85.38 91 ASP A C 1
ATOM 724 O O . ASP A 1 91 ? -3.946 -4.599 23.415 1.00 85.38 91 ASP A O 1
ATOM 728 N N . ALA A 1 92 ? -5.331 -2.964 22.765 1.00 85.75 92 ALA A N 1
ATOM 729 C CA . ALA A 1 92 ? -6.292 -3.160 23.849 1.00 85.75 92 ALA A CA 1
ATOM 730 C C . ALA A 1 92 ? -6.914 -4.571 23.864 1.00 85.75 92 ALA A C 1
ATOM 732 O O . ALA A 1 92 ? -7.329 -5.054 24.917 1.00 85.75 92 ALA A O 1
ATOM 733 N N . LEU A 1 93 ? -6.972 -5.239 22.707 1.00 88.31 93 LEU A N 1
ATOM 734 C CA . LEU A 1 93 ? -7.425 -6.626 22.570 1.00 88.31 93 LEU A CA 1
ATOM 735 C C . LEU A 1 93 ? -6.314 -7.658 22.831 1.00 88.31 93 LEU A C 1
ATOM 737 O O . LEU A 1 93 ? -6.571 -8.859 22.756 1.00 88.31 93 LEU A O 1
ATOM 741 N N . GLY A 1 94 ? -5.091 -7.220 23.142 1.00 83.81 94 GLY A N 1
ATOM 742 C CA . GLY A 1 94 ? -3.944 -8.088 23.403 1.00 83.81 94 GLY A CA 1
ATOM 743 C C . GLY A 1 94 ? -3.336 -8.722 22.149 1.00 83.81 94 GLY A C 1
ATOM 744 O O . GLY A 1 94 ? -2.559 -9.668 22.272 1.00 83.81 94 GLY A O 1
ATOM 745 N N . TYR A 1 95 ? -3.668 -8.218 20.953 1.00 83.62 95 TYR A N 1
ATOM 746 C CA . TYR A 1 9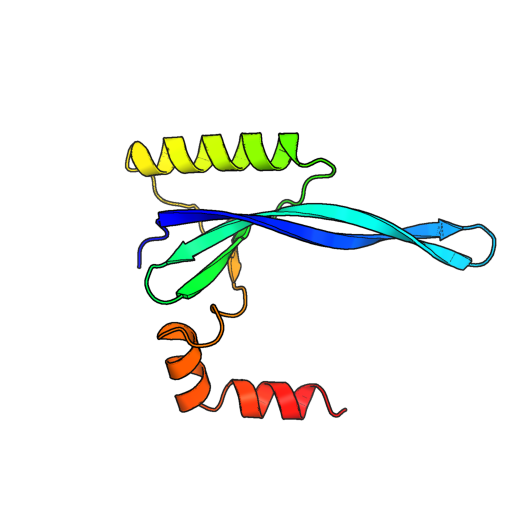5 ? -3.196 -8.772 19.680 1.00 83.62 95 TYR A CA 1
ATOM 747 C C . TYR A 1 95 ? -1.664 -8.762 19.582 1.00 83.62 95 TYR A C 1
ATOM 749 O O . TYR A 1 95 ? -1.059 -9.793 19.298 1.00 83.62 95 TYR A O 1
ATOM 757 N N . TRP A 1 96 ? -1.019 -7.632 19.891 1.00 82.50 96 TRP A N 1
ATOM 758 C CA . TRP A 1 96 ? 0.440 -7.507 19.794 1.00 82.50 96 TRP A CA 1
ATOM 759 C C . TRP A 1 96 ? 1.172 -8.405 20.790 1.00 82.50 96 TRP A C 1
ATOM 761 O O . TRP A 1 96 ? 2.103 -9.106 20.406 1.00 82.50 96 TRP A O 1
ATOM 771 N N . ALA A 1 97 ? 0.670 -8.504 22.023 1.00 81.94 97 ALA A N 1
ATOM 772 C CA . ALA A 1 97 ? 1.205 -9.426 23.024 1.00 81.94 97 ALA A CA 1
ATOM 773 C C . ALA A 1 97 ? 1.098 -10.905 22.595 1.00 81.94 97 ALA A C 1
ATOM 775 O O . ALA A 1 97 ? 1.877 -11.748 23.041 1.00 81.94 97 ALA A O 1
ATOM 776 N N . GLN A 1 98 ? 0.119 -11.251 21.752 1.00 81.44 98 GLN A N 1
ATOM 777 C CA . GLN A 1 98 ? 0.009 -12.585 21.166 1.00 81.44 98 GLN A CA 1
ATOM 778 C C . GLN A 1 98 ? 0.992 -12.782 20.004 1.00 81.44 98 GLN A C 1
ATOM 780 O O . GLN A 1 98 ? 1.622 -13.835 19.934 1.00 81.44 98 GLN A O 1
ATOM 785 N N . VAL A 1 99 ? 1.152 -11.782 19.132 1.00 80.56 99 VAL A N 1
ATOM 786 C CA . VAL A 1 99 ? 2.131 -11.801 18.031 1.00 80.56 99 VAL A CA 1
ATOM 787 C C . VAL A 1 99 ? 3.559 -11.962 18.563 1.00 80.56 99 VAL A C 1
ATOM 789 O O . VAL A 1 99 ? 4.299 -12.802 18.061 1.00 80.56 99 VAL A O 1
ATOM 792 N N . GLU A 1 100 ? 3.930 -11.233 19.619 1.00 79.81 100 GLU A N 1
ATOM 793 C CA . GLU A 1 100 ? 5.245 -11.346 20.269 1.00 79.81 100 GLU A CA 1
ATOM 794 C C . GLU A 1 100 ? 5.521 -12.775 20.756 1.00 79.81 100 GLU A C 1
ATOM 796 O O . GLU A 1 100 ? 6.550 -13.357 20.427 1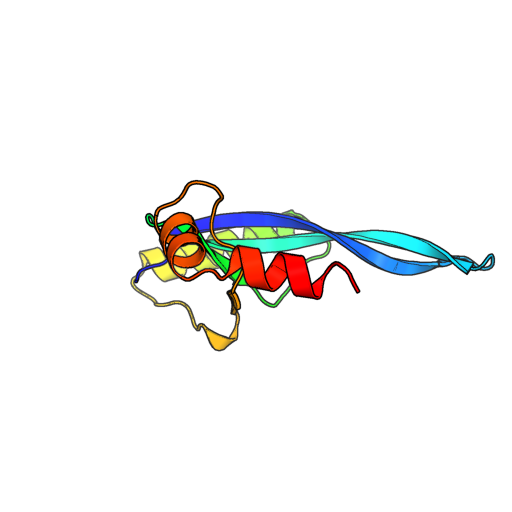.00 79.81 100 GLU A O 1
ATOM 801 N N . LYS A 1 101 ? 4.553 -13.401 21.439 1.00 80.81 101 LYS A N 1
ATOM 802 C CA . LYS A 1 101 ? 4.682 -14.792 21.906 1.00 80.81 101 LYS A CA 1
ATOM 803 C C . LYS A 1 101 ? 4.848 -15.808 20.777 1.00 80.81 101 LYS A C 1
ATOM 805 O O . LYS A 1 101 ? 5.438 -16.856 21.005 1.00 80.81 101 LYS A O 1
ATOM 810 N N . MET A 1 102 ? 4.287 -15.542 19.598 1.00 76.44 102 MET A N 1
ATOM 811 C CA . MET A 1 102 ? 4.406 -16.435 18.440 1.00 76.44 102 MET A CA 1
ATOM 812 C C . MET A 1 102 ? 5.756 -16.295 17.727 1.00 76.44 102 MET A C 1
ATOM 814 O O . MET A 1 102 ? 6.175 -17.246 17.076 1.00 76.44 102 MET A O 1
ATOM 818 N N . ASN A 1 103 ? 6.423 -15.146 17.855 1.00 70.50 103 ASN A N 1
ATOM 819 C CA . ASN A 1 103 ? 7.716 -14.870 17.222 1.00 70.50 103 ASN A CA 1
ATOM 820 C C . ASN A 1 103 ? 8.928 -15.262 18.092 1.00 70.50 103 ASN A C 1
ATOM 822 O O . ASN A 1 103 ? 10.041 -15.316 17.579 1.00 70.50 103 ASN A O 1
ATOM 826 N N . ASP A 1 104 ? 8.722 -15.556 19.380 1.00 65.00 104 ASP A N 1
ATOM 827 C CA . ASP A 1 104 ? 9.751 -16.009 20.336 1.00 65.00 104 ASP A CA 1
ATOM 828 C C . ASP A 1 104 ? 9.984 -17.547 20.325 1.00 65.00 104 ASP A C 1
ATOM 830 O O . ASP A 1 104 ? 10.495 -18.124 21.294 1.00 65.00 104 ASP A O 1
ATOM 834 N N . HIS A 1 105 ? 9.595 -18.249 19.254 1.00 45.31 105 HIS A N 1
ATOM 835 C CA . HIS A 1 105 ? 9.741 -19.707 19.075 1.00 45.31 105 HIS A CA 1
ATOM 836 C C . HIS A 1 105 ? 10.450 -20.051 17.765 1.00 45.31 105 HIS A C 1
ATOM 838 O O . HIS A 1 105 ? 11.171 -21.076 17.762 1.00 45.31 105 HIS A O 1
#

Sequence (105 aa):
MTYGNFDIASNLTETRHWEDGSPIYREVFSVTASTDRGDRIAHRYSFQTLAEAEALRARIEAAVKAGRTLDLVQWHPMDPVYGSEAYAQLDALGYWAQVEKMNDH

pLDDT: mean 88.39, std 7.5, range [45.31, 96.5]

Radius of gyration: 16.74 Å; chains: 1; bounding box: 45×30×37 Å